Protein AF-A0A957PA27-F1 (afdb_monomer_lite)

Secondary structure (DSSP, 8-state):
-TT--EEEE-SS--EESGGG-EESGGGSSSPP--HHHH---EEEE-TTTSPTT----S---GGGHHHHHHHHTT---TTGGGSS----HHHHHTPPPPS-----EEEEETTEEEEE-SSEEEEEESSSS--EEEETTT-TT--

Structure (mmCIF, N/CA/C/O backbone):
data_AF-A0A957PA27-F1
#
_entry.id   AF-A0A957PA27-F1
#
loop_
_atom_site.group_PDB
_atom_site.id
_atom_site.type_symbol
_atom_site.label_atom_id
_atom_site.label_alt_id
_atom_site.label_comp_id
_atom_site.label_asym_id
_atom_site.label_entity_id
_atom_site.label_seq_id
_atom_site.pdbx_PDB_ins_code
_atom_site.Cartn_x
_atom_site.Cartn_y
_atom_site.Cartn_z
_atom_site.occupancy
_atom_site.B_iso_or_equiv
_atom_site.auth_seq_id
_atom_site.auth_comp_id
_atom_site.auth_asym_id
_atom_site.auth_atom_id
_atom_site.pdbx_PDB_model_num
ATOM 1 N N . MET A 1 1 ? -3.757 -5.834 27.908 1.00 62.28 1 MET A N 1
ATOM 2 C CA . MET A 1 1 ? -3.806 -6.097 26.450 1.00 62.28 1 MET A CA 1
ATOM 3 C C . MET A 1 1 ? -5.156 -5.744 25.829 1.00 62.28 1 MET A C 1
ATOM 5 O O . MET A 1 1 ? -5.173 -5.436 24.651 1.00 62.28 1 MET A O 1
ATOM 9 N N . GLU A 1 2 ? -6.277 -5.777 26.560 1.00 78.06 2 GLU A N 1
ATOM 10 C CA . GLU A 1 2 ? -7.601 -5.429 25.994 1.00 78.06 2 GLU A CA 1
ATOM 11 C C . GLU A 1 2 ? -7.747 -3.928 25.666 1.00 78.06 2 GLU A C 1
ATOM 13 O O . GLU A 1 2 ? -8.457 -3.552 24.736 1.00 78.06 2 GLU A O 1
ATOM 18 N N . GLU A 1 3 ? -6.988 -3.075 26.356 1.00 89.56 3 GLU A N 1
ATOM 19 C CA . GLU A 1 3 ? -6.938 -1.623 26.124 1.00 89.56 3 GLU A CA 1
ATOM 20 C C . GLU A 1 3 ? -5.842 -1.192 25.136 1.00 89.56 3 GLU A C 1
ATOM 22 O O . GLU A 1 3 ? -5.674 -0.007 24.870 1.00 89.56 3 GLU A O 1
ATOM 27 N N . THR A 1 4 ? -5.072 -2.135 24.589 1.00 95.00 4 THR A N 1
ATOM 28 C CA . THR A 1 4 ? -3.927 -1.830 23.723 1.00 95.00 4 THR A CA 1
ATOM 29 C C . THR A 1 4 ? -4.232 -2.234 22.290 1.00 95.00 4 THR A C 1
ATOM 31 O O . THR A 1 4 ? -4.501 -3.404 22.018 1.00 95.00 4 THR A O 1
ATOM 34 N N . LEU A 1 5 ? -4.148 -1.275 21.368 1.00 96.81 5 LEU A N 1
ATOM 35 C CA . LEU A 1 5 ? -4.088 -1.557 19.939 1.00 96.81 5 LEU A CA 1
ATOM 36 C C . LEU A 1 5 ? -2.646 -1.918 19.568 1.00 96.81 5 LEU A C 1
ATOM 38 O O . LEU A 1 5 ? -1.731 -1.126 19.776 1.00 96.81 5 LEU A O 1
ATOM 42 N N . VAL A 1 6 ? -2.448 -3.117 19.030 1.00 97.12 6 VAL A N 1
ATOM 43 C CA . VAL A 1 6 ? -1.156 -3.592 18.529 1.00 97.12 6 VAL A CA 1
ATOM 44 C C . VAL A 1 6 ? -1.174 -3.524 17.009 1.00 97.12 6 VAL A C 1
ATOM 46 O O . VAL A 1 6 ? -2.064 -4.098 16.382 1.00 97.12 6 VAL A O 1
ATOM 49 N N . ILE A 1 7 ? -0.180 -2.851 16.429 1.00 97.62 7 ILE A N 1
ATOM 50 C CA . ILE A 1 7 ? 0.051 -2.790 14.984 1.00 97.62 7 ILE A CA 1
ATOM 51 C C . ILE A 1 7 ? 1.450 -3.332 14.714 1.00 97.62 7 ILE A C 1
ATOM 53 O O . ILE A 1 7 ? 2.438 -2.798 15.212 1.00 97.62 7 ILE A O 1
ATOM 57 N N . PHE A 1 8 ? 1.527 -4.396 13.925 1.00 97.94 8 PHE A N 1
ATOM 58 C CA . PHE A 1 8 ? 2.771 -4.925 13.386 1.00 97.94 8 PHE A CA 1
ATOM 59 C C . PHE A 1 8 ? 2.819 -4.608 11.894 1.00 97.94 8 PHE A C 1
ATOM 61 O O . PHE A 1 8 ? 1.905 -4.996 11.168 1.00 97.94 8 PHE A O 1
ATOM 68 N N . THR A 1 9 ? 3.857 -3.906 11.442 1.00 97.56 9 THR A N 1
ATOM 69 C CA . THR A 1 9 ? 4.031 -3.519 10.036 1.00 97.56 9 THR A CA 1
ATOM 70 C C . THR A 1 9 ? 5.513 -3.337 9.675 1.00 97.56 9 THR A C 1
ATOM 72 O O . THR A 1 9 ? 6.382 -3.565 10.518 1.00 97.56 9 THR A O 1
ATOM 75 N N . SER A 1 10 ? 5.801 -2.953 8.431 1.00 96.44 10 SER A N 1
ATOM 76 C CA . SER A 1 10 ? 7.136 -2.611 7.920 1.00 96.44 10 SER A CA 1
ATOM 77 C C . SER A 1 10 ? 7.087 -1.286 7.152 1.00 96.44 10 SER A C 1
ATOM 79 O O . SER A 1 10 ? 6.016 -0.838 6.742 1.00 96.44 10 SER A O 1
ATOM 81 N N . ASP A 1 11 ? 8.245 -0.661 6.944 1.00 93.38 11 ASP A N 1
ATOM 82 C CA . ASP A 1 11 ? 8.396 0.549 6.127 1.00 93.38 11 ASP A CA 1
ATOM 83 C C . ASP A 1 11 ? 8.524 0.229 4.626 1.00 93.38 11 ASP A C 1
ATOM 85 O O . ASP A 1 11 ? 8.163 1.044 3.783 1.00 93.38 11 ASP A O 1
ATOM 89 N N . ASN A 1 12 ? 9.044 -0.952 4.286 1.00 94.75 12 ASN A N 1
ATOM 90 C CA . ASN A 1 12 ? 9.120 -1.489 2.926 1.00 94.75 12 ASN A CA 1
ATOM 91 C C . ASN A 1 12 ? 9.174 -3.024 2.924 1.00 94.75 12 ASN A C 1
ATOM 93 O O . ASN A 1 12 ? 9.330 -3.675 3.964 1.00 94.75 12 ASN A O 1
ATOM 97 N N . GLY A 1 13 ? 8.996 -3.591 1.733 1.00 95.19 13 GLY A N 1
ATOM 98 C CA . GLY A 1 13 ? 9.253 -4.994 1.442 1.00 95.19 13 GLY A CA 1
ATOM 99 C C . GLY A 1 13 ? 10.732 -5.269 1.156 1.00 95.19 13 GLY A C 1
ATOM 100 O O . GLY A 1 13 ? 11.591 -4.388 1.182 1.00 95.19 13 GLY A O 1
ATOM 101 N N . MET A 1 14 ? 11.035 -6.528 0.857 1.00 95.81 14 MET A N 1
ATOM 102 C CA . MET A 1 14 ? 12.384 -6.999 0.570 1.00 95.81 14 MET A CA 1
ATOM 103 C C . MET A 1 14 ? 12.350 -8.094 -0.499 1.00 95.81 14 MET A C 1
ATOM 105 O O . MET A 1 14 ? 11.741 -9.151 -0.311 1.00 95.81 14 MET A O 1
ATOM 109 N N . ASN A 1 15 ? 13.081 -7.896 -1.597 1.00 96.69 15 ASN A N 1
ATOM 110 C CA . ASN A 1 15 ? 13.395 -8.987 -2.511 1.00 96.69 15 ASN A CA 1
ATOM 111 C C . ASN A 1 15 ? 14.477 -9.879 -1.888 1.00 96.69 15 ASN A C 1
ATOM 113 O O . ASN A 1 15 ? 15.517 -9.400 -1.432 1.00 96.69 15 ASN A O 1
ATOM 117 N N . MET A 1 16 ? 14.238 -11.190 -1.899 1.00 96.25 16 MET A N 1
ATOM 118 C CA . MET A 1 16 ? 15.142 -12.211 -1.357 1.00 96.25 16 MET A CA 1
ATOM 119 C C . MET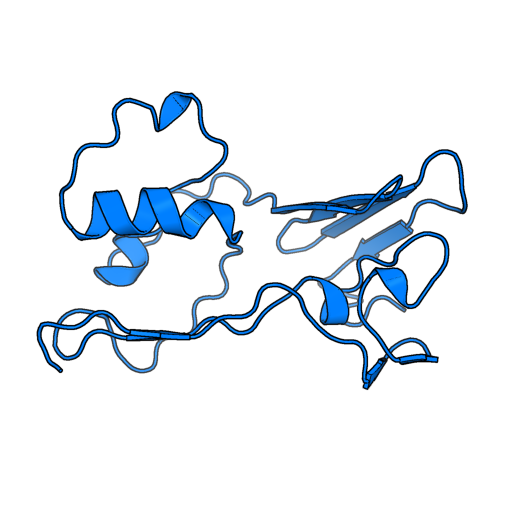 A 1 16 ? 15.530 -13.225 -2.445 1.00 96.25 16 MET A C 1
ATOM 121 O O . MET A 1 16 ? 15.536 -14.430 -2.211 1.00 96.25 16 MET A O 1
ATOM 125 N N . GLY A 1 17 ? 15.786 -12.735 -3.660 1.00 95.62 17 GLY A N 1
ATOM 126 C CA . GLY A 1 17 ? 15.999 -13.532 -4.873 1.00 95.62 17 GLY A CA 1
ATOM 127 C C . GLY A 1 17 ? 14.844 -13.449 -5.880 1.00 95.62 17 GLY A C 1
ATOM 128 O O . GLY A 1 17 ? 14.994 -13.890 -7.019 1.00 95.62 17 GLY A O 1
ATOM 129 N N . HIS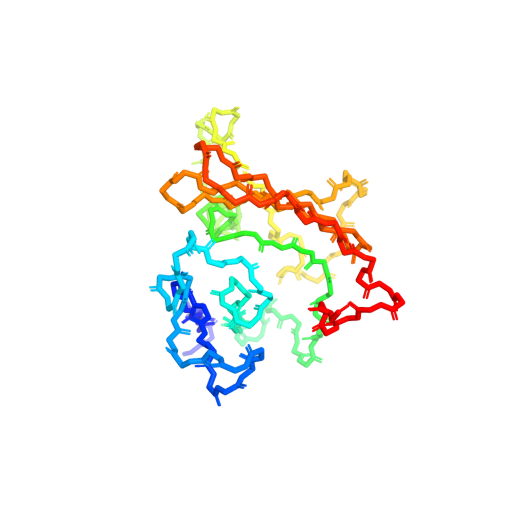 A 1 18 ? 13.708 -12.848 -5.502 1.00 96.06 18 HIS A N 1
ATOM 130 C CA . HIS A 1 18 ? 12.611 -12.532 -6.425 1.00 96.06 18 HIS A CA 1
ATOM 131 C C . HIS A 1 1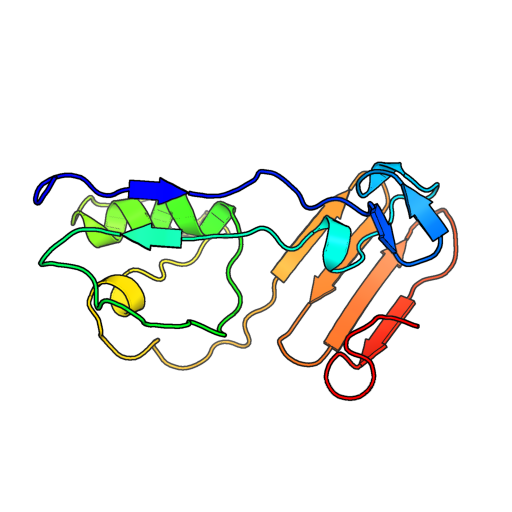8 ? 13.124 -11.651 -7.569 1.00 96.06 18 HIS A C 1
ATOM 133 O O . HIS A 1 18 ? 13.892 -10.722 -7.325 1.00 96.06 18 HIS A O 1
ATOM 139 N N . HIS A 1 19 ? 12.731 -11.956 -8.809 1.00 94.69 19 HIS A N 1
ATOM 140 C CA . HIS A 1 19 ? 13.200 -11.261 -10.020 1.00 94.69 19 HIS A CA 1
ATOM 141 C C . HIS A 1 19 ? 14.736 -11.224 -10.178 1.00 94.69 19 HIS A C 1
ATOM 143 O O . HIS A 1 19 ? 15.268 -10.388 -10.902 1.00 94.69 19 HIS A O 1
ATOM 149 N N . GLY A 1 20 ? 15.474 -12.107 -9.489 1.00 95.75 20 GLY A N 1
ATOM 150 C CA . GLY A 1 20 ? 16.940 -12.070 -9.444 1.00 95.75 20 GLY A CA 1
ATOM 151 C C . GLY A 1 20 ? 17.517 -10.943 -8.576 1.00 95.75 20 GLY A C 1
ATOM 152 O O . GLY A 1 20 ? 18.700 -10.634 -8.694 1.00 95.75 20 GLY A O 1
ATOM 153 N N . ILE A 1 21 ? 16.705 -10.328 -7.710 1.00 96.50 21 ILE A N 1
ATOM 154 C CA . ILE A 1 21 ? 17.070 -9.164 -6.895 1.00 96.50 21 ILE A CA 1
ATOM 155 C C . ILE A 1 21 ? 17.209 -9.569 -5.424 1.00 96.50 21 ILE A C 1
ATOM 157 O O . ILE A 1 21 ? 16.337 -10.227 -4.853 1.00 96.50 21 ILE A O 1
ATOM 161 N N . TYR A 1 22 ? 18.282 -9.103 -4.786 1.00 96.00 22 TYR A N 1
ATOM 162 C CA . TYR A 1 22 ? 18.427 -9.076 -3.330 1.00 96.00 22 TYR A CA 1
ATOM 163 C C . TYR A 1 22 ? 18.445 -7.620 -2.867 1.00 96.00 22 TYR A C 1
ATOM 165 O O 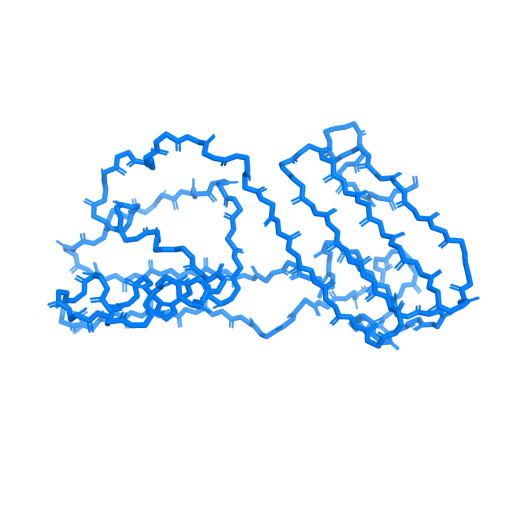. TYR A 1 22 ? 19.277 -6.838 -3.322 1.00 96.00 22 TYR A O 1
ATOM 173 N N . GLY A 1 23 ? 17.528 -7.249 -1.975 1.00 94.88 23 GLY A N 1
ATOM 174 C CA . GLY A 1 23 ? 17.345 -5.865 -1.536 1.00 94.88 23 GLY A CA 1
ATOM 175 C C . GLY A 1 23 ? 15.936 -5.344 -1.808 1.00 94.88 23 GLY A C 1
ATOM 176 O O . GLY A 1 23 ? 15.077 -6.052 -2.327 1.00 94.88 23 GLY A O 1
ATOM 177 N N . LYS A 1 24 ? 15.690 -4.087 -1.452 1.00 94.44 24 LYS A N 1
ATOM 178 C CA . LYS A 1 24 ? 14.390 -3.427 -1.645 1.00 94.44 24 LYS A CA 1
ATOM 179 C C . LYS A 1 24 ? 14.321 -2.706 -2.996 1.00 94.44 24 LYS A C 1
ATOM 181 O O . LYS A 1 24 ? 15.041 -3.067 -3.930 1.00 94.44 24 LYS A O 1
ATOM 186 N N . GLY A 1 25 ? 13.506 -1.654 -3.103 1.00 94.31 25 GLY A N 1
ATOM 187 C CA . GLY A 1 25 ? 13.373 -0.868 -4.334 1.00 94.31 25 GLY A CA 1
ATOM 188 C C . GLY A 1 25 ? 14.710 -0.368 -4.904 1.00 94.31 25 GLY A C 1
ATOM 189 O O . GLY A 1 25 ? 14.907 -0.389 -6.112 1.00 94.31 25 GLY A O 1
ATOM 190 N N . ASN A 1 26 ? 15.690 -0.023 -4.062 1.00 94.69 26 ASN A N 1
ATOM 191 C CA . ASN A 1 26 ? 17.032 0.387 -4.506 1.00 94.69 26 ASN A CA 1
ATOM 192 C C . ASN A 1 26 ? 17.980 -0.770 -4.875 1.00 94.69 26 ASN A C 1
ATOM 194 O O . ASN A 1 26 ? 19.144 -0.517 -5.175 1.00 94.69 26 ASN A O 1
ATOM 198 N N . GLY A 1 27 ? 17.513 -2.021 -4.857 1.00 94.94 27 GLY A N 1
ATOM 199 C CA . GLY A 1 27 ? 18.269 -3.184 -5.331 1.00 94.94 27 GLY A CA 1
ATOM 200 C C . GLY A 1 27 ? 18.489 -3.199 -6.849 1.00 94.94 27 GLY A C 1
ATOM 201 O O . GLY A 1 27 ? 19.220 -4.043 -7.355 1.00 94.94 27 GLY A O 1
ATOM 202 N N . THR A 1 28 ? 17.876 -2.264 -7.578 1.00 95.31 28 THR A N 1
ATOM 203 C CA . THR A 1 28 ? 18.040 -2.059 -9.021 1.00 95.31 28 THR A CA 1
ATOM 204 C C . THR A 1 28 ? 18.248 -0.579 -9.332 1.00 95.31 28 THR A C 1
ATOM 206 O O . THR A 1 28 ? 17.880 0.298 -8.546 1.00 95.31 28 THR A O 1
ATOM 209 N N . PHE A 1 29 ? 18.790 -0.295 -10.517 1.00 94.00 29 PHE A N 1
ATOM 210 C CA . PHE A 1 29 ? 18.724 1.033 -11.115 1.00 94.00 29 PHE A CA 1
ATOM 211 C C . PHE A 1 29 ? 18.036 0.952 -12.487 1.00 94.00 29 PHE A C 1
ATOM 213 O O . PHE A 1 29 ? 18.533 0.230 -13.354 1.00 94.00 29 PHE A O 1
ATOM 220 N N . PRO A 1 30 ? 16.936 1.691 -12.715 1.00 94.25 30 PRO A N 1
ATOM 221 C CA . PRO A 1 30 ? 16.203 2.526 -11.750 1.00 94.25 30 PRO A CA 1
ATOM 222 C C . PRO A 1 30 ? 15.584 1.708 -10.601 1.00 94.25 30 PRO A C 1
ATOM 224 O O . PRO A 1 30 ? 15.517 0.478 -10.712 1.00 94.25 30 PRO A O 1
ATOM 227 N N . PRO A 1 31 ? 15.118 2.352 -9.510 1.00 95.94 31 PRO A N 1
ATOM 228 C CA . PRO A 1 31 ? 14.465 1.636 -8.422 1.00 95.94 31 PRO A CA 1
ATOM 229 C C . PRO A 1 31 ? 13.288 0.789 -8.919 1.00 95.94 31 PRO A C 1
ATOM 231 O O . PRO A 1 31 ? 12.489 1.252 -9.745 1.00 95.94 31 PRO A O 1
ATOM 234 N N . ASN A 1 32 ? 13.203 -0.452 -8.440 1.00 95.31 32 ASN A N 1
ATOM 235 C CA . ASN A 1 32 ? 12.093 -1.357 -8.723 1.00 95.31 32 ASN A CA 1
ATOM 236 C C . ASN A 1 32 ? 10.914 -1.065 -7.795 1.00 95.31 32 ASN A C 1
ATOM 238 O O . ASN A 1 32 ? 11.082 -0.517 -6.707 1.00 95.31 32 ASN A O 1
ATOM 242 N N . MET A 1 33 ? 9.727 -1.452 -8.253 1.00 96.69 33 MET A N 1
ATOM 243 C CA . MET A 1 33 ? 8.470 -1.271 -7.534 1.00 96.69 33 MET A CA 1
ATOM 244 C C . MET A 1 33 ? 7.713 -2.588 -7.380 1.00 96.69 33 MET A C 1
ATOM 246 O O . MET A 1 33 ? 6.516 -2.541 -7.133 1.00 96.69 33 MET A O 1
ATOM 250 N N . PHE A 1 34 ? 8.370 -3.745 -7.540 1.00 96.88 34 PHE A N 1
ATOM 251 C CA . PHE A 1 34 ? 7.735 -5.064 -7.412 1.00 96.88 34 PHE A CA 1
ATOM 252 C C . PHE A 1 34 ? 6.995 -5.202 -6.083 1.00 96.88 34 PHE A C 1
ATOM 254 O O . PHE A 1 34 ? 7.402 -4.618 -5.076 1.00 96.88 34 PHE A O 1
ATOM 261 N N . ASP A 1 35 ? 5.921 -5.985 -6.062 1.00 95.62 35 ASP A N 1
ATOM 262 C CA . ASP A 1 35 ? 5.102 -6.226 -4.874 1.00 95.62 35 ASP A CA 1
ATOM 263 C C . ASP A 1 35 ? 5.939 -6.703 -3.695 1.00 95.62 35 ASP A C 1
ATOM 265 O O . ASP A 1 35 ? 5.738 -6.260 -2.569 1.00 95.62 35 ASP A O 1
ATOM 269 N N . THR A 1 36 ? 6.947 -7.525 -3.956 1.00 95.56 36 THR A N 1
ATOM 270 C CA . THR A 1 36 ? 7.916 -7.991 -2.962 1.00 95.56 36 THR A CA 1
ATOM 271 C C . THR A 1 36 ? 8.750 -6.872 -2.332 1.00 95.56 36 THR A C 1
ATOM 273 O O . THR A 1 36 ? 9.275 -7.074 -1.243 1.00 95.56 36 THR A O 1
ATOM 276 N N . SER A 1 37 ? 8.867 -5.700 -2.966 1.00 95.50 37 SER A N 1
ATOM 277 C CA . SER A 1 37 ? 9.552 -4.508 -2.436 1.00 95.50 37 SER A CA 1
ATOM 278 C C . SER A 1 37 ? 8.634 -3.457 -1.822 1.00 95.50 37 SER A C 1
ATOM 280 O O . SER A 1 37 ? 9.084 -2.727 -0.941 1.00 95.50 37 SER A O 1
ATOM 282 N N . VAL A 1 38 ? 7.380 -3.354 -2.265 1.00 94.88 38 VAL A N 1
ATOM 283 C CA . VAL A 1 38 ? 6.462 -2.279 -1.830 1.00 94.88 38 VAL A CA 1
ATOM 284 C C . VAL A 1 38 ? 5.380 -2.768 -0.868 1.00 94.88 38 VAL A C 1
ATOM 286 O O . VAL A 1 38 ? 4.921 -2.021 -0.008 1.00 94.88 38 VAL A O 1
ATOM 289 N N . LYS A 1 39 ? 4.972 -4.038 -0.968 1.00 94.25 39 LYS A N 1
ATOM 290 C CA . LYS A 1 39 ? 3.945 -4.620 -0.104 1.00 94.25 39 LYS A CA 1
ATOM 291 C C . L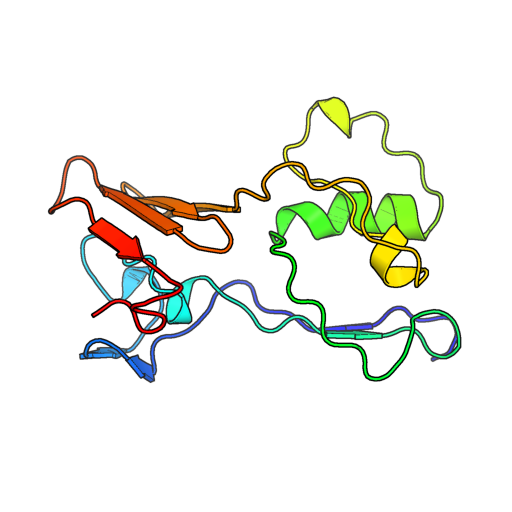YS A 1 39 ? 4.568 -5.052 1.217 1.00 94.25 39 LYS A C 1
ATOM 293 O O . LYS A 1 39 ? 5.539 -5.807 1.249 1.00 94.25 39 LYS A O 1
ATOM 298 N N . VAL A 1 40 ? 3.962 -4.614 2.315 1.00 95.50 40 VAL A N 1
ATOM 299 C CA . VAL A 1 40 ? 4.427 -4.897 3.676 1.00 95.50 40 VAL A CA 1
ATOM 300 C C . VAL A 1 40 ? 3.452 -5.806 4.421 1.00 95.50 40 VAL A C 1
ATOM 302 O O . VAL A 1 40 ? 2.246 -5.764 4.157 1.00 95.50 40 VAL A O 1
ATOM 305 N N . PRO A 1 41 ? 3.926 -6.632 5.373 1.00 95.44 41 PRO A N 1
ATOM 306 C CA . PRO A 1 41 ? 3.020 -7.271 6.317 1.00 95.44 41 PRO A CA 1
ATOM 307 C C . PRO A 1 41 ? 2.294 -6.189 7.120 1.00 95.44 41 PRO A C 1
ATOM 309 O O . PRO A 1 41 ? 2.896 -5.186 7.484 1.00 95.44 41 PRO A O 1
ATOM 312 N N . THR A 1 42 ? 1.008 -6.369 7.407 1.00 96.38 42 THR A N 1
ATOM 313 C CA . THR A 1 42 ? 0.282 -5.518 8.359 1.00 96.38 42 THR A CA 1
ATOM 314 C C . THR A 1 42 ? -0.699 -6.372 9.146 1.00 96.38 42 THR A C 1
ATOM 316 O O . THR A 1 42 ? -1.582 -7.006 8.575 1.00 96.38 42 THR A O 1
ATOM 319 N N . ILE A 1 43 ? -0.512 -6.420 10.464 1.00 97.38 43 ILE A N 1
ATOM 320 C CA . ILE A 1 43 ? -1.378 -7.132 11.406 1.00 97.38 43 ILE A CA 1
ATOM 321 C C . ILE A 1 43 ? -1.816 -6.129 12.463 1.00 97.38 43 ILE A C 1
ATOM 323 O O . ILE A 1 43 ? -0.977 -5.507 13.114 1.00 97.38 43 ILE A O 1
ATOM 327 N N . ILE A 1 44 ? -3.127 -5.990 12.641 1.00 97.06 44 ILE A N 1
ATOM 328 C CA . ILE A 1 44 ? -3.727 -5.073 13.608 1.00 97.06 44 ILE A CA 1
ATOM 329 C C . ILE A 1 44 ? -4.588 -5.891 14.564 1.00 97.06 44 ILE A C 1
ATOM 331 O O . ILE A 1 44 ? -5.438 -6.668 14.132 1.00 97.06 44 ILE A O 1
ATOM 335 N N . SER A 1 45 ? -4.361 -5.743 15.869 1.00 96.50 45 SER A N 1
ATOM 336 C CA . SER A 1 45 ? -5.091 -6.492 16.890 1.00 96.50 45 SER A CA 1
ATOM 337 C C . SER A 1 45 ? -5.428 -5.634 18.100 1.00 96.50 45 SER A C 1
ATOM 339 O O . SER A 1 45 ? -4.575 -4.945 18.657 1.00 96.50 45 SER A O 1
ATOM 341 N N . ARG A 1 46 ? -6.683 -5.729 18.539 1.00 96.19 46 ARG A N 1
ATOM 342 C CA . ARG A 1 46 ? -7.153 -5.254 19.840 1.00 96.19 46 ARG A CA 1
ATOM 343 C C . ARG A 1 46 ? -8.189 -6.242 20.358 1.00 96.19 46 ARG A C 1
ATOM 345 O O . ARG A 1 46 ? -9.294 -6.349 19.819 1.00 96.19 46 ARG A O 1
ATOM 352 N N . ARG A 1 47 ? -7.804 -7.006 21.382 1.00 93.50 47 ARG A N 1
ATOM 353 C CA . ARG A 1 47 ? -8.611 -8.102 21.934 1.00 93.50 47 ARG A CA 1
ATOM 354 C C . ARG A 1 47 ? -9.984 -7.588 22.380 1.00 93.50 47 ARG A C 1
ATOM 356 O O . ARG A 1 47 ? -10.065 -6.574 23.066 1.00 93.50 47 ARG A O 1
ATOM 363 N N . GLY A 1 48 ? -11.046 -8.281 21.968 1.00 93.31 48 GLY A N 1
ATOM 364 C CA . GLY A 1 48 ? -12.435 -7.931 22.297 1.00 93.31 48 GLY A CA 1
ATOM 365 C C . GLY A 1 48 ? -13.030 -6.760 21.504 1.00 93.31 48 GLY A C 1
ATOM 366 O O . GLY A 1 48 ? -14.204 -6.473 21.693 1.00 93.31 48 GLY A O 1
ATOM 367 N N . HIS A 1 49 ? -12.257 -6.109 20.625 1.00 94.12 49 HIS A N 1
ATOM 368 C CA . HIS A 1 49 ? -12.700 -4.919 19.886 1.00 94.12 49 HIS A CA 1
ATOM 369 C C . HIS A 1 49 ? -12.610 -5.088 18.366 1.00 94.12 49 HIS A C 1
ATOM 371 O O . HIS A 1 49 ? -13.527 -4.688 17.662 1.00 94.12 49 HIS A O 1
ATOM 377 N N . ILE A 1 50 ? -11.516 -5.673 17.860 1.00 95.31 50 ILE A N 1
ATOM 378 C CA . ILE A 1 50 ? -11.319 -5.924 16.423 1.00 95.31 50 ILE A CA 1
ATOM 379 C C . ILE A 1 50 ? -11.693 -7.382 16.104 1.00 95.31 50 ILE A C 1
ATOM 381 O O . ILE A 1 50 ? -11.257 -8.278 16.845 1.00 95.31 50 ILE A O 1
ATOM 385 N N . PRO A 1 51 ? -12.443 -7.655 15.014 1.00 93.94 51 PRO A N 1
ATOM 386 C CA . PRO A 1 51 ? -12.721 -9.014 14.552 1.00 93.94 51 PRO A CA 1
ATOM 387 C C . PRO A 1 51 ? -11.447 -9.852 14.390 1.00 93.94 51 PRO A C 1
ATOM 389 O O . PRO A 1 51 ? -10.482 -9.445 13.748 1.00 93.94 51 PRO A O 1
ATOM 392 N N . GLN A 1 52 ? -11.437 -11.044 14.984 1.00 94.19 52 GLN A N 1
ATOM 393 C CA . GLN A 1 52 ? -10.271 -11.928 14.981 1.00 94.19 52 GLN A CA 1
ATOM 394 C C . GLN A 1 52 ? -10.288 -12.868 13.771 1.00 94.19 52 GLN A C 1
ATOM 396 O O . GLN A 1 52 ? -11.352 -13.251 13.289 1.00 94.19 52 GLN A O 1
ATOM 401 N N . GLY A 1 53 ? -9.102 -13.263 13.299 1.00 92.81 53 GLY A N 1
ATOM 402 C CA . GLY A 1 53 ? -8.952 -14.229 12.204 1.00 92.81 53 GLY A CA 1
ATOM 403 C C . GLY A 1 53 ? -9.405 -13.728 10.828 1.00 92.81 53 GLY A C 1
ATOM 404 O O . GLY A 1 53 ? -9.558 -14.535 9.916 1.00 92.81 53 GLY A O 1
ATOM 405 N N . GLN A 1 54 ? -9.625 -12.420 10.670 1.00 92.25 54 GLN A N 1
ATOM 406 C CA . GLN A 1 54 ? -10.009 -11.818 9.396 1.00 92.25 54 GLN A CA 1
ATOM 407 C C . GLN A 1 54 ? -8.793 -11.573 8.499 1.00 92.25 54 GLN A C 1
ATOM 409 O O . GLN A 1 54 ? -7.722 -11.184 8.967 1.00 92.25 54 GLN A O 1
ATOM 414 N N . VAL A 1 55 ? -8.990 -11.764 7.192 1.00 92.44 55 VAL A N 1
ATOM 415 C CA . VAL A 1 55 ? -8.024 -11.400 6.150 1.00 92.44 55 VAL A CA 1
ATOM 416 C C . VAL A 1 55 ? -8.668 -10.361 5.249 1.00 92.44 55 VAL A C 1
ATOM 418 O O . VAL A 1 55 ? -9.619 -10.654 4.524 1.00 92.44 55 VAL A O 1
ATOM 421 N N . ILE A 1 56 ? -8.117 -9.155 5.287 1.00 90.19 56 ILE A N 1
ATOM 422 C CA . ILE A 1 56 ? -8.577 -8.020 4.495 1.00 90.19 56 ILE A CA 1
ATOM 423 C C . ILE A 1 56 ? -7.775 -7.974 3.195 1.00 90.19 56 ILE A C 1
ATOM 425 O O . ILE A 1 56 ? -6.546 -8.027 3.219 1.00 90.19 56 ILE A O 1
ATOM 429 N N . ARG A 1 57 ? -8.481 -7.942 2.059 1.00 88.50 57 ARG A N 1
ATOM 430 C CA . ARG A 1 57 ? -7.880 -7.924 0.712 1.00 88.50 57 ARG A CA 1
ATOM 431 C C . ARG A 1 57 ? -7.915 -6.554 0.038 1.00 88.50 57 ARG A C 1
ATOM 433 O O . ARG A 1 57 ? -7.280 -6.406 -1.002 1.00 88.50 57 ARG A O 1
ATOM 440 N N . SER A 1 58 ? -8.629 -5.583 0.610 1.00 87.94 58 SER A N 1
ATOM 441 C CA . SER A 1 58 ? -8.570 -4.199 0.144 1.00 87.94 58 SER A CA 1
ATOM 442 C C . SER A 1 58 ? -7.144 -3.667 0.257 1.00 87.94 58 SER A C 1
ATOM 444 O O . SER A 1 58 ? -6.371 -4.062 1.136 1.00 87.94 58 SER A O 1
ATOM 446 N N . LEU A 1 59 ? -6.785 -2.794 -0.677 1.00 89.75 59 LEU A N 1
ATOM 447 C CA . LEU A 1 59 ? -5.489 -2.137 -0.671 1.00 89.75 59 LEU A CA 1
ATOM 448 C C . LEU A 1 59 ? -5.504 -0.991 0.344 1.00 89.75 59 LEU A C 1
ATOM 450 O O . LEU A 1 59 ? -6.519 -0.331 0.521 1.00 89.75 59 LEU A O 1
ATOM 454 N N . HIS A 1 60 ? -4.381 -0.770 1.015 1.00 91.25 60 HIS A N 1
ATOM 455 C CA . HIS A 1 60 ? -4.183 0.347 1.934 1.00 91.25 60 HIS A CA 1
ATOM 456 C C . HIS A 1 60 ? -2.716 0.759 1.886 1.00 91.25 60 HIS A C 1
ATOM 458 O O . HIS A 1 60 ? -1.832 -0.083 1.695 1.00 91.25 60 HIS A O 1
ATOM 464 N N . SER A 1 61 ? -2.468 2.044 2.080 1.00 92.06 61 SER A N 1
ATOM 465 C CA . SER A 1 61 ? -1.140 2.639 2.117 1.00 92.06 61 SER A CA 1
ATOM 466 C C . SER A 1 61 ? -0.737 2.979 3.546 1.00 92.06 61 SER A C 1
ATOM 468 O O . SER A 1 61 ? -1.568 3.168 4.433 1.00 92.06 61 SER A O 1
ATOM 470 N N . HIS A 1 62 ? 0.564 3.132 3.789 1.00 93.06 62 HIS A N 1
ATOM 471 C CA . HIS A 1 62 ? 1.061 3.470 5.127 1.00 93.06 62 HIS A CA 1
ATOM 472 C C . HIS A 1 62 ? 0.514 4.821 5.634 1.00 93.06 62 HIS A C 1
ATOM 474 O O . HIS A 1 62 ? 0.281 4.990 6.830 1.00 93.06 62 HIS A O 1
ATOM 480 N N . TYR A 1 63 ? 0.249 5.769 4.726 1.00 92.19 63 TYR A N 1
ATOM 481 C CA . TYR A 1 63 ? -0.336 7.073 5.054 1.00 92.19 63 TYR A CA 1
ATOM 482 C C . TYR A 1 63 ? -1.816 7.008 5.480 1.00 92.19 63 TYR A C 1
ATOM 484 O O . TYR A 1 63 ? -2.325 7.984 6.027 1.00 92.19 63 TYR A O 1
ATOM 492 N N . ASP A 1 64 ? -2.492 5.867 5.309 1.00 93.19 64 ASP A N 1
ATOM 493 C CA . ASP A 1 64 ? -3.864 5.649 5.788 1.00 93.19 64 ASP A CA 1
ATOM 494 C C . ASP A 1 64 ? -3.914 5.351 7.296 1.00 93.19 64 ASP A C 1
ATOM 496 O O . ASP A 1 64 ? -4.961 5.493 7.932 1.00 93.19 64 ASP A O 1
ATOM 500 N N . LEU A 1 65 ? -2.785 4.963 7.907 1.00 94.94 65 LEU A N 1
ATOM 501 C CA . LEU A 1 65 ? -2.733 4.605 9.328 1.00 94.94 65 LEU A CA 1
ATOM 502 C C . LEU A 1 65 ? -3.087 5.781 10.236 1.00 94.94 65 LEU A C 1
ATOM 504 O O . LEU A 1 65 ? -3.847 5.610 11.184 1.00 94.94 65 LEU A O 1
ATOM 508 N N . MET A 1 66 ? -2.561 6.974 9.956 1.00 95.81 66 MET A N 1
ATOM 509 C CA . MET A 1 66 ? -2.816 8.149 10.790 1.00 95.81 66 MET A CA 1
ATOM 510 C C . MET A 1 66 ? -4.305 8.539 10.830 1.00 95.81 66 MET A C 1
ATOM 512 O O . MET A 1 66 ? -4.856 8.554 11.933 1.00 95.81 66 MET A O 1
ATOM 516 N N . PRO A 1 67 ? -4.999 8.778 9.697 1.00 94.88 67 PRO A N 1
ATOM 517 C CA . PRO A 1 67 ? -6.428 9.081 9.735 1.00 94.88 67 PRO A CA 1
ATOM 518 C C . PRO A 1 67 ? -7.253 7.916 10.297 1.00 94.88 67 PRO A C 1
ATOM 520 O O . PRO A 1 67 ? -8.215 8.163 11.019 1.00 94.88 67 PRO A O 1
ATOM 523 N N . THR A 1 68 ? -6.847 6.663 10.056 1.00 94.81 68 THR A N 1
ATOM 524 C CA . THR A 1 68 ? -7.511 5.487 10.642 1.00 94.81 68 THR A CA 1
ATOM 525 C C . THR A 1 68 ? -7.429 5.464 12.162 1.00 94.81 68 THR A C 1
ATOM 527 O O . THR A 1 68 ? -8.416 5.161 12.823 1.00 94.81 68 THR A O 1
ATOM 530 N N . LEU A 1 69 ? -6.264 5.763 12.739 1.00 97.00 69 LEU A N 1
ATOM 531 C CA . LEU A 1 69 ? -6.081 5.774 14.189 1.00 97.00 69 LEU A CA 1
ATOM 532 C C . LEU A 1 69 ? -6.904 6.882 14.847 1.00 97.00 69 LEU A C 1
ATOM 534 O O . LEU A 1 69 ? -7.554 6.628 15.861 1.00 97.00 69 LEU A O 1
ATOM 538 N N . LEU A 1 70 ? -6.897 8.082 14.263 1.00 96.94 70 LEU A N 1
ATOM 539 C CA . LEU A 1 70 ? -7.683 9.211 14.761 1.00 96.94 70 LEU A CA 1
ATOM 540 C C . LEU A 1 70 ? -9.181 8.879 14.761 1.00 96.94 70 LEU A C 1
ATOM 542 O O . LEU A 1 70 ? -9.815 8.949 15.811 1.00 96.94 70 LEU A O 1
ATOM 546 N N . ASP A 1 71 ? -9.711 8.400 13.635 1.00 95.19 71 ASP A N 1
ATOM 547 C CA . ASP A 1 71 ? -11.103 7.949 13.514 1.00 95.19 71 ASP A CA 1
ATOM 548 C C . ASP A 1 71 ? -11.423 6.808 14.496 1.00 95.19 71 ASP A C 1
ATOM 550 O O . ASP A 1 71 ? -12.372 6.888 15.282 1.00 95.19 71 ASP A O 1
ATOM 554 N N . TYR A 1 72 ? -10.590 5.764 14.539 1.00 95.88 72 TYR A N 1
ATOM 555 C CA . TYR A 1 72 ? -10.815 4.596 15.391 1.00 95.88 72 TYR A CA 1
ATOM 556 C C . TYR A 1 72 ? -10.979 4.967 16.874 1.00 95.88 72 TYR A C 1
ATOM 558 O O . TYR A 1 72 ? -11.843 4.405 17.558 1.00 95.88 72 TYR A O 1
ATOM 566 N N . PHE A 1 73 ? -10.208 5.949 17.352 1.00 96.19 73 PHE A N 1
ATOM 567 C CA . PHE A 1 73 ? -10.273 6.459 18.724 1.00 96.19 73 PHE A CA 1
ATOM 568 C C . PHE A 1 73 ? -11.214 7.660 18.921 1.00 96.19 73 PHE A C 1
ATOM 570 O O . PHE A 1 73 ? -11.326 8.145 20.045 1.00 96.19 73 PHE A O 1
ATOM 577 N N . GLY A 1 74 ? -11.920 8.112 17.880 1.00 96.00 74 GLY A N 1
ATOM 578 C CA . GLY A 1 74 ? -12.858 9.236 17.964 1.00 96.00 74 GLY A CA 1
ATOM 579 C C . GLY A 1 74 ? -12.177 10.591 18.169 1.00 96.00 74 GLY A C 1
ATOM 580 O O . GLY A 1 74 ? -12.746 11.473 18.809 1.00 96.00 74 GLY A O 1
ATOM 581 N N . ILE A 1 75 ? -10.949 10.746 17.674 1.00 97.56 75 ILE A N 1
ATOM 582 C CA . ILE A 1 75 ? -10.186 11.994 17.711 1.00 97.56 75 ILE A CA 1
ATOM 583 C C . ILE A 1 75 ? -10.440 12.749 16.405 1.00 97.56 75 ILE A C 1
ATOM 585 O O . ILE A 1 75 ? -10.279 12.198 15.316 1.00 97.56 75 ILE A O 1
ATOM 589 N N . GLU A 1 76 ? -10.819 14.021 16.508 1.00 95.69 76 GLU A N 1
ATOM 590 C CA . GLU A 1 76 ? -11.048 14.868 15.338 1.00 95.69 76 GLU A CA 1
ATOM 591 C C . GLU A 1 76 ? -9.756 15.079 14.531 1.00 95.69 76 GLU A C 1
ATOM 593 O O . GLU A 1 76 ? -8.691 15.354 15.087 1.00 95.69 76 GLU A O 1
ATOM 598 N N . ASN A 1 77 ? -9.868 14.985 13.204 1.00 93.19 77 ASN A N 1
ATOM 599 C CA . ASN A 1 77 ? -8.800 15.308 12.260 1.00 93.19 77 ASN A CA 1
ATOM 600 C C . ASN A 1 77 ? -9.258 16.459 11.345 1.00 93.19 77 ASN A C 1
ATOM 602 O O . ASN A 1 77 ? -9.796 16.198 10.265 1.00 93.19 77 ASN A O 1
ATOM 606 N N . PRO A 1 78 ? -9.089 17.727 11.761 1.00 92.44 78 PRO A N 1
ATOM 607 C CA . PRO A 1 78 ? -9.551 18.874 10.977 1.00 92.44 78 PRO A CA 1
ATOM 608 C C . PRO A 1 78 ? -8.873 18.961 9.600 1.00 92.44 78 PRO A C 1
ATOM 610 O O . PRO A 1 78 ? -9.484 19.428 8.638 1.00 92.44 78 PRO A O 1
ATOM 613 N N . ASP A 1 79 ? -7.656 18.429 9.477 1.00 90.56 79 ASP A N 1
ATOM 614 C CA . ASP A 1 79 ? -6.847 18.477 8.257 1.00 90.56 79 ASP A CA 1
ATOM 615 C C . ASP A 1 79 ? -7.052 17.255 7.344 1.00 90.56 79 ASP A C 1
ATOM 617 O O . ASP A 1 79 ? -6.371 17.126 6.328 1.00 90.56 79 ASP A O 1
ATOM 621 N N . ALA A 1 80 ? -8.000 16.359 7.656 1.00 86.19 80 ALA A N 1
ATOM 622 C CA . ALA A 1 80 ? -8.215 15.113 6.909 1.00 86.19 80 ALA A CA 1
ATOM 623 C C . ALA A 1 80 ? -8.390 15.331 5.396 1.00 86.19 80 ALA A C 1
ATOM 625 O O . ALA A 1 80 ? -7.882 14.559 4.592 1.00 86.19 80 ALA A O 1
ATOM 626 N N . HIS A 1 81 ? -9.069 16.411 5.007 1.00 86.44 81 HIS A N 1
ATOM 627 C CA . HIS A 1 81 ? -9.342 16.762 3.613 1.00 86.44 81 HIS A CA 1
ATOM 628 C C . HIS A 1 81 ? -8.102 17.234 2.830 1.00 86.44 81 HIS A C 1
ATOM 630 O O . HIS A 1 81 ? -8.123 17.235 1.601 1.00 86.44 81 HIS A O 1
ATOM 636 N N . ALA A 1 82 ? -7.043 17.660 3.522 1.00 91.94 82 ALA A N 1
ATOM 637 C CA . ALA A 1 82 ? -5.791 18.119 2.921 1.00 91.94 82 ALA A CA 1
ATOM 638 C C . ALA A 1 82 ? -4.731 17.006 2.831 1.00 91.94 82 ALA A C 1
ATOM 640 O O . ALA A 1 82 ? -3.643 17.225 2.296 1.00 91.94 82 ALA A O 1
ATOM 641 N N . LEU A 1 83 ? -5.030 15.822 3.369 1.00 90.88 83 LEU A N 1
ATOM 642 C CA . LEU A 1 83 ? -4.119 14.690 3.452 1.00 90.88 83 LEU A CA 1
ATOM 643 C C . LEU A 1 83 ? -4.540 13.587 2.470 1.00 90.88 83 LEU A C 1
ATOM 645 O O . LEU A 1 83 ? -5.728 13.410 2.219 1.00 90.88 83 LEU A O 1
ATOM 649 N N . PRO A 1 84 ? -3.587 12.808 1.930 1.00 88.81 84 PRO A N 1
ATOM 650 C CA . PRO A 1 84 ? -3.890 11.777 0.935 1.00 88.81 84 PRO A CA 1
ATOM 651 C C . PRO A 1 84 ? -4.482 10.494 1.537 1.00 88.81 84 PRO A C 1
ATOM 653 O O . PRO A 1 84 ? -4.865 9.597 0.793 1.00 88.81 84 PRO A O 1
ATOM 656 N N . GLY A 1 85 ? -4.478 10.364 2.868 1.00 89.62 85 GLY A N 1
ATOM 657 C CA . GLY A 1 85 ? -4.862 9.133 3.544 1.00 89.62 85 GLY A CA 1
ATOM 658 C C . GLY A 1 85 ? -6.351 9.027 3.820 1.00 89.62 85 GLY A C 1
ATOM 659 O O . GLY A 1 85 ? -6.993 9.989 4.241 1.00 89.62 85 GLY A O 1
ATOM 660 N N . HIS A 1 86 ? -6.875 7.819 3.661 1.00 88.94 86 HIS A N 1
ATOM 661 C CA . HIS A 1 86 ? -8.271 7.492 3.904 1.00 88.94 86 HIS A CA 1
ATOM 662 C C . HIS A 1 86 ? -8.392 6.528 5.084 1.00 88.94 86 HIS A C 1
ATOM 664 O O . HIS A 1 86 ? -7.699 5.515 5.157 1.00 88.94 86 HIS A O 1
ATOM 670 N N . SER A 1 87 ? -9.278 6.847 6.030 1.00 91.25 87 SER A N 1
ATOM 671 C CA . SER A 1 87 ? -9.525 5.975 7.179 1.00 91.25 87 SER A CA 1
ATOM 672 C C . SER A 1 87 ? -10.131 4.643 6.734 1.00 91.25 87 SER A C 1
ATOM 674 O O . SER A 1 87 ? -11.118 4.612 6.000 1.00 91.25 87 SER A O 1
ATOM 676 N N . PHE A 1 88 ? -9.585 3.544 7.250 1.00 92.44 88 PHE A N 1
ATOM 677 C CA . PHE A 1 88 ? -10.178 2.210 7.175 1.00 92.44 88 PHE A CA 1
ATOM 678 C C . PHE A 1 88 ? -10.689 1.724 8.541 1.00 92.44 88 PHE A C 1
ATOM 680 O O . PHE A 1 88 ? -10.866 0.525 8.761 1.00 92.44 88 PHE A O 1
ATOM 687 N N . ALA A 1 89 ? -10.973 2.641 9.474 1.00 94.44 89 ALA A N 1
ATOM 688 C CA . ALA A 1 89 ? -11.515 2.303 10.789 1.00 94.44 89 ALA A CA 1
ATOM 689 C C . ALA A 1 89 ? -12.810 1.459 10.755 1.00 94.44 89 ALA A C 1
ATOM 691 O O . ALA A 1 89 ? -12.928 0.598 11.632 1.00 94.44 89 ALA A O 1
ATOM 692 N N . PRO A 1 90 ? -13.731 1.594 9.769 1.00 92.38 90 PRO A N 1
ATOM 693 C CA . PRO A 1 90 ? -14.883 0.693 9.648 1.00 92.38 90 PRO A CA 1
ATOM 694 C C . PRO A 1 90 ? -14.481 -0.789 9.621 1.00 92.38 90 PRO A C 1
ATOM 696 O O . PRO A 1 90 ? -15.066 -1.610 10.326 1.00 92.38 90 PRO A O 1
ATOM 699 N N . ILE A 1 91 ? -13.382 -1.125 8.932 1.00 92.62 91 ILE A N 1
ATOM 700 C CA . ILE A 1 91 ? -12.840 -2.491 8.888 1.00 92.62 91 ILE A CA 1
ATOM 701 C C . ILE A 1 91 ? -12.431 -2.959 10.291 1.00 92.62 91 ILE A C 1
ATOM 703 O O . ILE A 1 91 ? -12.718 -4.089 10.689 1.00 92.62 91 ILE A O 1
ATOM 707 N N . LEU A 1 92 ? -11.800 -2.081 11.078 1.00 94.25 92 LEU A N 1
ATOM 708 C CA . LEU A 1 92 ? -11.401 -2.384 12.457 1.00 94.25 92 LEU A CA 1
ATOM 709 C C . LEU A 1 92 ? -12.609 -2.545 13.394 1.00 94.25 92 LEU A C 1
ATOM 711 O O . LEU A 1 92 ? -12.510 -3.257 14.392 1.00 94.25 92 LEU A O 1
ATOM 715 N N . ARG A 1 93 ? -13.744 -1.911 13.078 1.00 94.38 93 ARG A N 1
ATOM 716 C CA . ARG A 1 93 ? -15.020 -2.055 13.800 1.00 94.38 93 ARG A CA 1
ATOM 717 C C . ARG A 1 93 ? -15.828 -3.282 13.351 1.00 94.38 93 ARG A C 1
ATOM 719 O O . ARG A 1 93 ? -16.831 -3.606 13.979 1.00 94.38 93 ARG A O 1
ATOM 726 N N . GLY A 1 94 ? -15.379 -3.998 12.317 1.00 91.50 94 GLY A N 1
ATOM 727 C CA . GLY A 1 94 ? -16.114 -5.122 11.727 1.00 91.50 94 GLY A CA 1
ATOM 728 C C . GLY A 1 94 ? -17.306 -4.696 10.874 1.00 91.50 94 GLY A C 1
ATOM 729 O O . GLY A 1 94 ? -18.199 -5.501 10.615 1.00 91.50 94 GLY A O 1
ATOM 730 N N . GLU A 1 95 ? -17.320 -3.439 10.451 1.00 90.12 95 GLU A N 1
ATOM 731 C CA . GLU A 1 95 ? -18.297 -2.891 9.524 1.00 90.12 95 GLU A CA 1
ATOM 732 C C . GLU A 1 95 ? -17.850 -3.178 8.079 1.00 90.12 95 GLU A C 1
ATOM 734 O O . GLU A 1 95 ? -16.657 -3.395 7.827 1.00 90.12 95 GLU A O 1
ATOM 739 N N . PRO A 1 96 ? -18.781 -3.195 7.108 1.00 75.50 96 PRO A N 1
ATOM 740 C CA . PRO A 1 96 ? -18.412 -3.239 5.702 1.00 75.50 96 PRO A CA 1
ATOM 741 C C . PRO A 1 96 ? -17.445 -2.100 5.375 1.00 75.50 96 PRO A C 1
ATOM 743 O O . PRO A 1 96 ? -17.636 -0.967 5.824 1.00 75.50 96 PRO A O 1
ATOM 746 N N . ALA A 1 97 ? -16.425 -2.383 4.564 1.00 66.44 97 ALA A N 1
ATOM 747 C CA . ALA A 1 97 ? -15.706 -1.307 3.898 1.00 66.44 97 ALA A CA 1
ATOM 748 C C . ALA A 1 97 ? -16.744 -0.508 3.087 1.00 66.44 97 ALA A C 1
ATOM 750 O O . ALA A 1 97 ? -17.546 -1.109 2.370 1.00 66.44 97 ALA A O 1
ATOM 751 N N . GLY A 1 98 ? -16.804 0.813 3.283 1.00 60.25 98 GLY A N 1
ATOM 752 C CA . GLY A 1 98 ? -17.736 1.682 2.557 1.00 60.25 98 GLY A CA 1
ATOM 753 C C . GLY A 1 98 ? -17.570 1.563 1.037 1.00 60.25 98 GLY A C 1
ATOM 754 O O . GLY A 1 98 ? -16.583 0.995 0.570 1.00 60.25 98 GLY A O 1
ATOM 755 N N . GLU A 1 99 ? -18.542 2.083 0.276 1.00 53.03 99 GLU A N 1
ATOM 756 C CA . GLU A 1 99 ? -18.565 1.966 -1.189 1.00 53.03 99 GLU A CA 1
ATOM 757 C C . GLU A 1 99 ? -17.209 2.299 -1.829 1.00 53.03 99 GLU A C 1
ATOM 759 O O . GLU A 1 99 ? -16.572 3.316 -1.544 1.00 53.03 99 GLU A O 1
ATOM 764 N N . GLU A 1 100 ? -16.789 1.362 -2.677 1.00 53.16 100 GLU A N 1
ATOM 765 C CA . GLU A 1 100 ? -15.473 1.208 -3.277 1.00 53.16 100 GLU A CA 1
ATOM 766 C C . GLU A 1 100 ? -15.150 2.374 -4.222 1.00 53.16 100 GLU A C 1
ATOM 768 O O . GLU A 1 100 ? -15.321 2.289 -5.439 1.00 53.16 100 GLU A O 1
ATOM 773 N N . ALA A 1 101 ? -14.617 3.476 -3.691 1.00 49.44 101 ALA A N 1
ATOM 774 C CA . ALA A 1 101 ? -13.719 4.273 -4.517 1.00 49.44 101 ALA A CA 1
ATOM 775 C C . ALA A 1 101 ? -12.615 3.319 -5.009 1.00 49.44 101 ALA A C 1
ATOM 777 O O . ALA A 1 101 ? -12.102 2.545 -4.191 1.00 49.44 101 ALA A O 1
ATOM 778 N N . PRO A 1 102 ? -12.259 3.309 -6.309 1.00 53.75 102 PRO A N 1
ATOM 779 C CA . PRO A 1 102 ? -11.197 2.443 -6.796 1.00 53.75 102 PRO A CA 1
ATOM 780 C C . PRO A 1 102 ? -9.956 2.736 -5.964 1.00 53.75 102 PRO A C 1
ATOM 782 O O . PRO A 1 102 ? -9.426 3.847 -6.006 1.00 53.75 102 PRO A O 1
ATOM 785 N N . ILE A 1 103 ? -9.545 1.770 -5.142 1.00 65.88 103 ILE A N 1
ATOM 786 C CA . ILE A 1 103 ? -8.416 1.987 -4.253 1.00 65.88 103 ILE A CA 1
ATOM 787 C C . ILE A 1 103 ? -7.175 1.998 -5.127 1.00 65.88 103 ILE A C 1
ATOM 789 O O . ILE A 1 103 ? -6.760 0.968 -5.665 1.00 65.88 103 ILE A O 1
ATOM 793 N N . VAL A 1 104 ? -6.617 3.192 -5.279 1.00 78.75 104 VAL A N 1
ATOM 794 C CA . VAL A 1 104 ? -5.373 3.417 -5.989 1.00 78.75 104 VAL A CA 1
ATOM 795 C C . VAL A 1 104 ? -4.276 3.625 -4.956 1.00 78.75 104 VAL A C 1
ATOM 797 O O . VAL A 1 104 ? -4.310 4.577 -4.179 1.00 78.75 104 VAL A O 1
ATOM 800 N N . VAL A 1 105 ? -3.300 2.724 -4.951 1.00 88.38 105 VAL A N 1
ATOM 801 C CA . VAL A 1 105 ? -2.072 2.879 -4.172 1.00 88.38 105 VAL A CA 1
ATOM 802 C C . VAL A 1 105 ? -1.050 3.602 -5.033 1.00 88.38 105 VAL A C 1
ATOM 804 O O . VAL A 1 105 ? -0.803 3.215 -6.180 1.00 88.38 105 VAL A O 1
ATOM 807 N N . PHE A 1 106 ? -0.456 4.641 -4.457 1.00 92.06 106 PHE A N 1
ATOM 808 C CA . PHE A 1 106 ? 0.618 5.417 -5.059 1.00 92.06 106 PHE A CA 1
ATOM 809 C C . PHE A 1 106 ? 1.919 5.165 -4.307 1.00 92.06 106 PHE A C 1
ATOM 811 O O . PHE A 1 106 ? 1.924 5.124 -3.076 1.00 92.06 106 PHE A O 1
ATOM 818 N N . ASP A 1 107 ? 3.018 5.040 -5.046 1.00 92.44 107 ASP A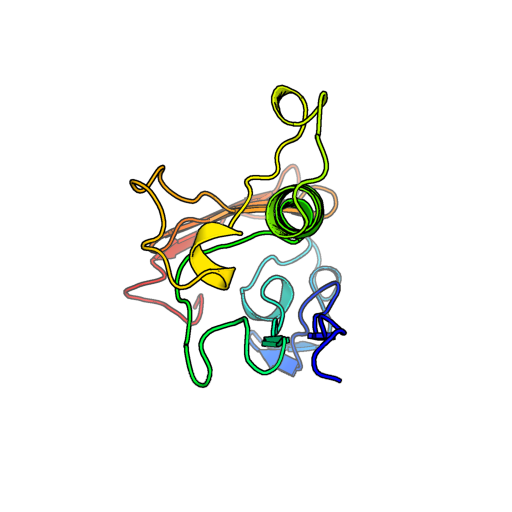 N 1
ATOM 819 C CA . ASP A 1 107 ? 4.359 4.960 -4.466 1.00 92.44 107 ASP A CA 1
ATOM 820 C C . ASP A 1 107 ? 5.368 5.756 -5.301 1.00 92.44 107 ASP A C 1
ATOM 822 O O . ASP A 1 107 ? 5.267 5.857 -6.532 1.00 92.44 107 ASP A O 1
ATOM 826 N N . GLU A 1 108 ? 6.365 6.316 -4.624 1.00 92.88 108 GLU A N 1
ATOM 827 C CA . GLU A 1 108 ? 7.414 7.132 -5.215 1.00 92.88 108 GLU A CA 1
ATOM 828 C C . GLU A 1 108 ? 8.784 6.728 -4.676 1.00 92.88 108 GLU A C 1
ATOM 830 O O . GLU A 1 108 ? 9.047 6.787 -3.477 1.00 92.88 108 GLU A O 1
ATOM 835 N N . TYR A 1 109 ? 9.713 6.408 -5.579 1.00 93.31 109 TYR A N 1
ATOM 836 C CA . TYR A 1 109 ? 11.099 6.150 -5.200 1.00 93.31 109 TYR A CA 1
ATOM 837 C C . TYR A 1 109 ? 12.055 6.776 -6.212 1.00 93.31 109 TYR A C 1
ATOM 839 O O . TYR A 1 109 ? 12.288 6.256 -7.306 1.00 93.31 109 TYR A O 1
ATOM 847 N N . GLY A 1 110 ? 12.620 7.927 -5.838 1.00 93.44 110 GLY A N 1
ATOM 848 C CA . GLY A 1 110 ? 13.501 8.701 -6.709 1.00 93.44 110 GLY A CA 1
ATOM 849 C C . GLY A 1 110 ? 12.772 9.100 -8.002 1.00 93.44 110 GLY A C 1
ATOM 850 O O . GLY A 1 110 ? 11.726 9.742 -7.909 1.00 93.44 110 GLY A O 1
ATOM 851 N N . PRO A 1 111 ? 13.280 8.737 -9.197 1.00 93.75 111 PRO A N 1
ATOM 852 C CA . PRO A 1 111 ? 12.630 9.014 -10.484 1.00 93.75 111 PRO A CA 1
ATOM 853 C C . PRO A 1 111 ? 11.504 8.030 -10.860 1.00 93.75 111 PRO A C 1
ATOM 855 O O . PRO A 1 111 ? 10.898 8.176 -11.922 1.00 93.75 111 PRO A O 1
ATOM 858 N N . THR A 1 112 ? 11.243 7.007 -10.041 1.00 97.06 112 THR A N 1
ATOM 859 C CA . THR A 1 112 ? 10.216 5.990 -10.310 1.00 97.06 112 THR A CA 1
ATOM 860 C C . THR A 1 112 ? 8.902 6.358 -9.619 1.00 97.06 112 THR A C 1
ATOM 862 O O . THR A 1 112 ? 8.901 6.792 -8.464 1.00 97.06 112 THR A O 1
ATOM 865 N N . ARG A 1 113 ? 7.778 6.187 -10.317 1.00 96.38 113 ARG A N 1
ATOM 866 C CA . ARG A 1 113 ? 6.410 6.321 -9.796 1.00 96.38 113 ARG A CA 1
ATOM 867 C C . ARG A 1 113 ? 5.636 5.041 -10.045 1.00 96.38 113 ARG A C 1
ATOM 869 O O . ARG A 1 113 ? 5.821 4.414 -11.086 1.00 96.38 113 ARG A O 1
ATOM 876 N N . MET A 1 114 ? 4.762 4.677 -9.119 1.00 96.44 114 MET A N 1
ATOM 877 C CA . MET A 1 114 ? 3.878 3.530 -9.262 1.00 96.44 114 MET A CA 1
ATOM 878 C C . MET A 1 114 ? 2.437 3.922 -8.959 1.00 96.44 114 MET A C 1
ATOM 880 O O . MET A 1 114 ? 2.170 4.695 -8.041 1.00 96.44 114 MET A O 1
ATOM 884 N N . ILE A 1 115 ? 1.529 3.384 -9.767 1.00 95.81 115 ILE A N 1
ATOM 885 C CA . ILE A 1 115 ? 0.086 3.439 -9.567 1.00 95.81 115 ILE A CA 1
ATOM 886 C C . ILE A 1 115 ? -0.410 2.000 -9.603 1.00 95.81 115 ILE A C 1
ATOM 888 O O . ILE A 1 115 ? -0.125 1.272 -10.557 1.00 95.81 115 ILE A O 1
ATOM 892 N N . ARG A 1 116 ? -1.155 1.590 -8.579 1.00 93.50 116 ARG A N 1
ATOM 893 C CA . ARG A 1 116 ? -1.680 0.231 -8.456 1.00 93.50 116 ARG A CA 1
ATOM 894 C C . ARG A 1 116 ? -3.152 0.228 -8.074 1.00 93.50 116 ARG A C 1
ATOM 896 O O . ARG A 1 116 ? -3.537 0.891 -7.119 1.00 93.50 116 ARG A O 1
ATOM 903 N N . THR A 1 117 ? -3.927 -0.612 -8.746 1.00 92.81 117 THR A N 1
ATOM 904 C CA . THR A 1 117 ? -5.262 -1.048 -8.323 1.00 92.81 117 THR A CA 1
ATOM 905 C C . THR A 1 117 ? -5.217 -2.508 -7.858 1.00 92.81 117 THR A C 1
ATOM 907 O O . THR A 1 117 ? -4.146 -3.119 -7.776 1.00 92.81 117 THR A O 1
ATOM 910 N N . ALA A 1 118 ? -6.374 -3.092 -7.537 1.00 89.94 118 ALA A N 1
ATOM 911 C CA . ALA A 1 118 ? -6.463 -4.522 -7.240 1.00 89.94 118 ALA A CA 1
ATOM 912 C C . ALA A 1 118 ? -5.921 -5.390 -8.394 1.00 89.94 118 ALA A C 1
ATOM 914 O O . ALA A 1 118 ? -5.224 -6.373 -8.143 1.00 89.94 118 ALA A O 1
ATOM 915 N N . ASP A 1 119 ? -6.180 -4.964 -9.632 1.00 93.62 119 ASP A N 1
ATOM 916 C CA . ASP A 1 119 ? -6.008 -5.793 -10.825 1.00 93.62 119 ASP A CA 1
ATOM 917 C C . ASP A 1 119 ? -4.827 -5.363 -11.695 1.00 93.62 119 ASP A C 1
ATOM 919 O O . ASP A 1 119 ? -4.296 -6.164 -12.455 1.00 93.62 119 ASP A O 1
ATOM 923 N N . TRP A 1 120 ? -4.402 -4.102 -11.605 1.00 96.00 120 TRP A N 1
ATOM 924 C CA . TRP A 1 120 ? -3.402 -3.534 -12.505 1.00 96.00 120 TRP A CA 1
ATOM 925 C C . TRP A 1 120 ? -2.340 -2.761 -11.751 1.00 96.00 120 TRP A C 1
ATOM 927 O O . TRP A 1 120 ? -2.602 -2.129 -10.726 1.00 96.00 120 TRP A O 1
ATOM 937 N N . LYS A 1 121 ? -1.136 -2.744 -12.314 1.00 97.44 121 LYS A N 1
ATOM 938 C CA . LYS A 1 121 ? -0.028 -1.951 -11.798 1.00 97.44 121 LYS A CA 1
ATOM 939 C C . LYS A 1 121 ? 0.764 -1.332 -12.926 1.00 97.44 121 LYS A C 1
ATOM 941 O O . LYS A 1 121 ? 1.236 -2.030 -13.814 1.00 97.44 121 LYS A O 1
ATOM 946 N N . TYR A 1 122 ? 0.945 -0.024 -12.853 1.00 97.75 122 TYR A N 1
ATOM 947 C CA . TYR A 1 122 ? 1.757 0.740 -13.782 1.00 97.75 122 TYR A CA 1
ATOM 948 C C . TYR A 1 122 ? 2.962 1.330 -13.056 1.00 97.75 122 TYR A C 1
ATOM 950 O O . TYR A 1 122 ? 2.818 1.942 -11.996 1.00 97.75 122 TYR A O 1
ATOM 958 N N . VAL A 1 123 ? 4.148 1.170 -13.641 1.00 97.88 123 VAL A N 1
ATOM 959 C CA . VAL A 1 123 ? 5.395 1.754 -13.148 1.00 97.88 123 VAL A CA 1
ATOM 960 C C . VAL A 1 123 ? 5.938 2.708 -14.201 1.00 97.88 123 VAL A C 1
ATOM 962 O O . VAL A 1 123 ? 6.342 2.309 -15.294 1.00 97.88 123 VAL A O 1
ATOM 965 N N . HIS A 1 124 ? 5.971 3.987 -13.853 1.00 97.56 124 HIS A N 1
ATOM 966 C CA . HIS A 1 124 ? 6.493 5.053 -14.690 1.00 97.56 124 HIS A CA 1
ATOM 967 C C . HIS A 1 124 ? 7.910 5.413 -14.251 1.00 97.56 124 HIS A C 1
ATOM 969 O O . HIS A 1 124 ? 8.163 5.636 -13.066 1.00 97.56 124 HIS A O 1
ATOM 975 N N . ARG A 1 125 ? 8.843 5.492 -15.199 1.00 96.06 125 ARG A N 1
ATOM 976 C CA . ARG A 1 125 ? 10.247 5.808 -14.913 1.00 96.06 125 ARG A CA 1
ATOM 977 C C . ARG A 1 125 ? 10.752 6.888 -15.850 1.00 96.06 125 ARG A C 1
ATOM 979 O O . ARG A 1 125 ? 10.783 6.685 -17.059 1.00 96.06 125 ARG A O 1
ATOM 986 N N . VAL A 1 126 ? 11.141 8.033 -15.293 1.00 91.94 126 VAL A N 1
ATOM 987 C CA . VAL A 1 126 ? 11.649 9.175 -16.067 1.00 91.94 126 VAL A CA 1
ATOM 988 C C . VAL A 1 126 ? 12.841 9.795 -15.339 1.00 91.94 126 VAL A C 1
ATOM 990 O O . VAL A 1 126 ? 12.711 10.130 -14.166 1.00 91.94 126 VAL A O 1
ATOM 993 N N . PRO A 1 127 ? 14.003 9.990 -15.988 1.00 93.69 127 PRO A N 1
ATOM 994 C CA . PRO A 1 127 ? 14.282 9.789 -17.417 1.00 93.69 127 PRO A CA 1
ATOM 995 C C . PRO A 1 127 ? 14.794 8.382 -17.774 1.00 93.69 127 PRO A C 1
ATOM 997 O O . PRO A 1 127 ? 15.216 8.155 -18.904 1.00 93.69 127 PRO A O 1
ATOM 1000 N N . TYR A 1 128 ? 14.838 7.454 -16.817 1.00 93.81 128 TYR A N 1
ATOM 1001 C CA . TYR A 1 128 ? 15.595 6.212 -16.962 1.00 93.81 128 TYR A CA 1
ATOM 1002 C C . TYR A 1 128 ? 14.707 4.988 -17.184 1.00 93.81 128 TYR A C 1
ATOM 1004 O O . TYR A 1 128 ? 13.770 4.769 -16.428 1.00 93.81 128 TYR A O 1
ATOM 1012 N N . GLY A 1 129 ? 15.104 4.123 -18.119 1.00 90.88 129 GLY A N 1
ATOM 1013 C CA . GLY A 1 129 ? 14.517 2.794 -18.306 1.00 90.88 129 GLY A CA 1
ATOM 1014 C C . GLY A 1 129 ? 13.097 2.791 -18.894 1.00 90.88 129 GLY A C 1
ATOM 1015 O O . GLY A 1 129 ? 12.483 3.843 -19.072 1.00 90.88 129 GLY A O 1
ATOM 1016 N N . PRO A 1 130 ? 12.574 1.602 -19.236 1.00 94.69 130 PRO A N 1
ATOM 1017 C CA . PRO A 1 130 ? 11.218 1.462 -19.743 1.00 94.69 130 PRO A CA 1
ATOM 1018 C C . PRO A 1 130 ? 10.179 1.626 -18.626 1.00 94.69 130 PRO A C 1
ATOM 1020 O O . PRO A 1 130 ? 10.448 1.424 -17.436 1.00 94.69 130 PRO A O 1
ATOM 1023 N N . HIS A 1 131 ? 8.967 1.985 -19.034 1.00 97.25 131 HIS A N 1
ATOM 1024 C CA . HIS A 1 131 ? 7.783 1.869 -18.187 1.00 97.25 131 HIS A CA 1
ATOM 1025 C C . HIS A 1 131 ? 7.317 0.409 -18.172 1.00 97.25 131 HIS A C 1
ATOM 1027 O O . HIS A 1 131 ? 7.555 -0.321 -19.134 1.00 97.25 131 HIS A O 1
ATOM 1033 N N . GLU A 1 132 ? 6.650 -0.006 -17.101 1.00 97.06 132 GLU A N 1
ATOM 1034 C CA . GLU A 1 132 ? 6.102 -1.359 -16.956 1.00 97.06 132 GLU A CA 1
ATOM 1035 C C . GLU A 1 132 ? 4.601 -1.294 -16.688 1.00 97.06 132 GLU A C 1
ATOM 1037 O O . GLU A 1 132 ? 4.116 -0.366 -16.038 1.00 97.06 132 GLU A O 1
ATOM 1042 N N . LEU A 1 133 ? 3.872 -2.290 -17.184 1.00 97.88 133 LEU A N 1
ATOM 1043 C CA . LEU A 1 133 ? 2.457 -2.493 -16.913 1.00 97.88 133 LEU A CA 1
ATOM 1044 C C . LEU A 1 133 ? 2.245 -3.978 -16.624 1.00 97.88 133 LEU A C 1
ATOM 1046 O O . LEU A 1 133 ? 2.577 -4.810 -17.465 1.00 97.88 133 LEU A O 1
ATOM 1050 N N . TYR A 1 134 ? 1.681 -4.283 -15.462 1.00 98.06 134 TYR A N 1
ATOM 1051 C CA . TYR A 1 134 ? 1.394 -5.640 -15.015 1.00 98.06 134 TYR A CA 1
ATOM 1052 C C . TYR A 1 134 ? -0.109 -5.823 -14.814 1.00 98.06 134 TYR A C 1
ATOM 1054 O O . TYR A 1 134 ? -0.769 -4.978 -14.200 1.00 98.06 134 TYR A O 1
ATOM 1062 N N . ASP A 1 135 ? -0.621 -6.940 -15.322 1.00 97.81 135 ASP A N 1
ATOM 1063 C CA . ASP A 1 135 ? -1.938 -7.480 -14.994 1.00 97.81 135 ASP A CA 1
ATOM 1064 C C . ASP A 1 135 ? -1.769 -8.383 -13.769 1.00 97.81 135 ASP A C 1
ATOM 1066 O O . ASP A 1 135 ? -1.263 -9.492 -13.880 1.00 97.81 135 ASP A O 1
ATOM 1070 N N . LEU A 1 136 ? -2.157 -7.914 -12.588 1.00 95.75 136 LEU A N 1
ATOM 1071 C CA . LEU A 1 136 ? -1.952 -8.638 -11.333 1.00 95.75 136 LEU A CA 1
ATOM 1072 C C . LEU A 1 136 ? -2.913 -9.822 -11.157 1.00 95.75 136 LEU A C 1
ATOM 1074 O O . LEU A 1 136 ? -2.698 -10.651 -10.270 1.00 95.75 136 LEU A O 1
ATOM 1078 N N . VAL A 1 137 ? -3.961 -9.915 -11.983 1.00 95.69 137 VAL A N 1
ATOM 1079 C CA . VAL A 1 137 ? -4.880 -11.060 -11.989 1.00 95.69 137 VAL A CA 1
ATOM 1080 C C . VAL A 1 137 ? -4.254 -12.222 -12.749 1.00 95.69 137 VAL A C 1
ATOM 1082 O O . VAL A 1 137 ? -4.235 -13.350 -12.253 1.00 95.69 137 VAL A O 1
ATOM 1085 N N . ASN A 1 138 ? -3.727 -11.947 -13.941 1.00 97.94 138 ASN A N 1
ATOM 1086 C CA . ASN A 1 138 ? -3.150 -12.966 -14.817 1.00 97.94 138 ASN A CA 1
ATOM 1087 C C . ASN A 1 138 ? -1.649 -13.194 -14.570 1.00 97.94 138 ASN A C 1
ATOM 1089 O O . ASN A 1 138 ? -1.137 -14.278 -14.853 1.00 97.94 138 ASN A O 1
ATOM 1093 N N . ASP A 1 139 ? -0.961 -12.208 -14.000 1.00 97.38 139 ASP A N 1
ATOM 1094 C CA . ASP A 1 139 ? 0.454 -12.236 -13.649 1.00 97.38 139 ASP A CA 1
ATOM 1095 C C . ASP A 1 139 ? 0.705 -11.634 -12.246 1.00 97.38 139 ASP A C 1
ATOM 1097 O O . ASP A 1 139 ? 1.286 -10.558 -12.081 1.00 97.38 139 ASP A O 1
ATOM 1101 N N . PRO A 1 140 ? 0.317 -12.353 -11.176 1.00 95.12 140 PRO A N 1
ATOM 1102 C CA . PRO A 1 140 ? 0.537 -11.902 -9.800 1.00 95.12 140 PRO A CA 1
ATOM 1103 C C . PRO A 1 140 ? 2.019 -11.882 -9.388 1.00 95.12 140 PRO A C 1
ATOM 1105 O O . PRO A 1 140 ? 2.330 -11.478 -8.270 1.00 95.12 140 PRO A O 1
ATOM 1108 N N . ASN A 1 141 ? 2.920 -12.380 -10.244 1.00 94.75 141 ASN A N 1
ATOM 1109 C CA . ASN A 1 141 ? 4.356 -12.442 -9.984 1.00 94.75 141 ASN A CA 1
ATOM 1110 C C . ASN A 1 141 ? 5.161 -11.455 -10.835 1.00 94.75 141 ASN A C 1
ATOM 1112 O O . ASN A 1 141 ? 6.385 -11.531 -10.765 1.00 94.75 141 ASN A O 1
ATOM 1116 N N . GLU A 1 142 ? 4.515 -10.590 -11.621 1.00 96.62 142 GLU A N 1
ATOM 1117 C CA . GLU A 1 142 ? 5.148 -9.494 -12.367 1.00 96.62 142 GLU A CA 1
ATOM 1118 C C . GLU A 1 142 ? 6.333 -9.966 -13.248 1.00 96.62 142 GLU A C 1
ATOM 1120 O O . GLU A 1 142 ? 7.485 -9.572 -13.028 1.00 96.62 142 GLU A O 1
ATOM 1125 N N . ARG A 1 143 ? 6.069 -10.878 -14.197 1.00 89.25 143 ARG A N 1
ATOM 1126 C CA . ARG A 1 143 ? 7.056 -11.603 -15.022 1.00 89.25 143 ARG A CA 1
ATOM 1127 C C . ARG A 1 143 ? 7.075 -11.233 -16.501 1.00 89.25 143 ARG A C 1
ATOM 1129 O O . ARG A 1 143 ? 6.003 -11.026 -17.104 1.00 89.25 143 ARG A O 1
#

Radius of gyration: 16.92 Å; chains: 1; bounding box: 37×33×46 Å

pLDDT: mean 91.93, std 9.08, range [49.44, 98.06]

Sequence (143 aa):
MEETLVIFTSDNGMNMGHHGIYGKGNGTFPPNMFDTSVKVPTIISRRGHIPQGQVIRSLHSHYDLMPTLLDYFGIENPDAHALPGHSFAPILRGEPAGEEAPIVVFDEYGPTRMIRTADWKYVHRVPYGPHELYDLVNDPNER

Foldseek 3Di:
DLPDKDKDKDPWAADPCQVHFGGAQVSDVVGDDACNTHPMDIDIDRPPAFDPPDDDLADADPQQVVVQVCVLVVHDDPCPVVGPYDHPVCNRRVHDRPDDPQDWDWDDDPQWIWTDGSFKIWIDGPPDDDIDIDGCVVCVSRD